Protein AF-A0A4Y3WQX5-F1 (afdb_monomer)

Sequence (170 aa):
MSALAAYLREFDACAHQLSQVARLEVGSRIWTHCAERAGPGASEERIRAALAELGEPADLVRAELERTGERPDPFRPRDLVPVHLFAASLLTLGIGTAVGLVLLWRSPVWPRRHRAVATALVVAGAVAVPLLVPALAGTSGLLVGAVVAGPAAAAAYLALARRWVRAAAS

Radius of gyration: 28.8 Å; Cα contacts (8 Å, |Δi|>4): 90; chains: 1; bounding box: 45×48×78 Å

Mean predicted aligned error: 17.02 Å

Secondary structure (DSSP, 8-state):
--HHHHHHHHHHHHGGGS-HHHHHHHHHHHHHHHHHHH-TT--HHHHHHHHHHH--HHHHHHHHHHHHT----TT-HHHHHHHHHHHHHHHHHHHHHHHHHHHHHH-TTS-HHHHHHHHHHHHHHHHHHHHHHHHHH-TTTHHHHHHHHHHHHHHHHHHHHHHHHHHT--

Organism: NCBI:txid76726

Foldseek 3Di:
DAPLVVQLVQLVVLLLQPDPVLNVVLNVVLVVQLCVQQDPPRDSVSSVVSVVVVPHSNVSSVVSCVVVVRGRDPDDVVVCVVVVVLVVLVVCCVVVVVVVLVVLVVDPPDDPVVSVVLVVVLVCQQPVQLVCQCVPPNPVRNRPSSRPVNVVVVVVVVVVVVVVVVVVVD

pLDDT: mean 73.19, std 15.98, range [42.62, 95.06]

Nearest PDB structures (foldseek):
  7wag-assembly1_A  TM=2.423E-01  e=5.567E+00  Escherichia coli K-12

Solvent-accessible surface area (backbone atoms only — not comparable to full-atom values): 9609 Å² total; per-residue (Å²): 132,58,60,66,62,52,50,51,52,52,28,58,67,56,39,74,59,52,54,75,66,56,46,52,52,52,52,49,49,54,50,50,50,32,50,68,66,29,39,90,87,49,50,68,67,40,42,45,52,39,47,59,75,69,52,56,50,60,56,52,44,50,54,49,35,65,72,69,66,62,65,74,66,92,79,47,72,78,68,45,51,62,53,51,53,50,52,52,50,51,50,52,52,52,52,52,49,52,52,50,50,53,52,55,72,65,42,85,88,58,58,69,70,57,52,50,50,53,49,50,50,52,51,46,47,67,52,51,26,55,64,52,21,36,77,76,53,42,86,77,19,33,68,54,44,59,71,52,50,60,64,52,52,52,51,53,48,53,55,51,53,57,49,52,57,55,66,74,75,110

Structure (mmCIF, N/CA/C/O backbone):
data_AF-A0A4Y3WQX5-F1
#
_entry.id   AF-A0A4Y3WQX5-F1
#
loop_
_atom_site.group_PDB
_atom_site.id
_atom_site.type_symbol
_atom_site.label_atom_id
_atom_site.label_alt_id
_ato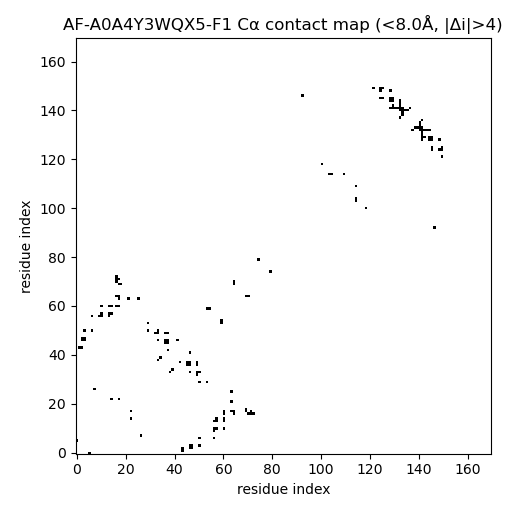m_site.label_comp_id
_atom_site.label_asym_id
_atom_site.label_entity_id
_atom_site.label_seq_id
_atom_site.pdbx_PDB_ins_code
_atom_site.Cartn_x
_atom_site.Cartn_y
_atom_site.Cartn_z
_atom_site.occupancy
_atom_site.B_iso_or_equiv
_atom_site.auth_seq_id
_atom_site.auth_comp_id
_atom_site.auth_asym_id
_atom_site.auth_atom_id
_atom_site.pdbx_PDB_model_num
ATOM 1 N N . MET A 1 1 ? -19.696 -5.476 10.369 1.00 60.44 1 MET A N 1
ATOM 2 C CA . MET A 1 1 ? -18.324 -4.921 10.414 1.00 60.44 1 MET A CA 1
ATOM 3 C C . MET A 1 1 ? -18.191 -4.224 11.753 1.00 60.44 1 MET A C 1
ATOM 5 O O . MET A 1 1 ? -19.045 -3.391 12.008 1.00 60.44 1 MET A O 1
ATOM 9 N N . SER A 1 2 ? -17.228 -4.596 12.601 1.00 86.56 2 SER A N 1
ATOM 10 C CA . SER A 1 2 ? -17.083 -3.988 13.933 1.00 86.56 2 SER A CA 1
ATOM 11 C C . SER A 1 2 ? -16.612 -2.532 13.842 1.00 86.56 2 SER A C 1
ATOM 13 O O . SER A 1 2 ? -15.851 -2.175 12.937 1.00 86.56 2 SER A O 1
ATOM 15 N N . ALA A 1 3 ? -17.045 -1.700 14.785 1.00 90.75 3 ALA A N 1
ATOM 16 C CA . ALA A 1 3 ? -16.773 -0.269 14.864 1.00 90.75 3 ALA A CA 1
ATOM 17 C C . ALA A 1 3 ? -15.269 -0.008 14.945 1.00 90.75 3 ALA A C 1
ATOM 19 O O . ALA A 1 3 ? -14.751 0.856 14.244 1.00 90.75 3 ALA A O 1
ATOM 20 N N . LEU A 1 4 ? -14.554 -0.847 15.698 1.00 92.38 4 LEU A N 1
ATOM 21 C CA . LEU A 1 4 ? -13.097 -0.819 15.775 1.00 92.38 4 LEU A CA 1
ATOM 22 C C . LEU A 1 4 ? -12.437 -1.067 14.414 1.00 92.38 4 LEU A C 1
ATOM 24 O O . LEU A 1 4 ? -11.528 -0.341 14.034 1.00 92.38 4 LEU A O 1
ATOM 28 N N . ALA A 1 5 ? -12.901 -2.058 13.649 1.00 92.38 5 ALA A N 1
ATOM 29 C CA . ALA A 1 5 ? -12.327 -2.342 12.335 1.00 92.38 5 ALA A CA 1
ATOM 30 C C . ALA A 1 5 ? -12.631 -1.230 11.317 1.00 92.38 5 ALA A C 1
ATOM 32 O O . ALA A 1 5 ? -11.848 -0.994 10.399 1.00 92.38 5 ALA A O 1
ATOM 33 N N . ALA A 1 6 ? -13.776 -0.552 11.437 1.00 93.69 6 ALA A N 1
ATOM 34 C CA . ALA A 1 6 ? -14.060 0.646 10.651 1.00 93.69 6 ALA A CA 1
ATOM 35 C C . ALA A 1 6 ? -13.096 1.784 11.014 1.00 93.69 6 ALA A C 1
ATOM 37 O O . ALA A 1 6 ? -12.417 2.288 10.124 1.00 93.69 6 ALA A O 1
ATOM 38 N N . TYR A 1 7 ? -12.954 2.080 12.304 1.00 93.69 7 TYR A N 1
ATOM 39 C CA . TYR A 1 7 ? -12.078 3.137 12.800 1.00 93.69 7 TYR A CA 1
ATOM 40 C C . TYR A 1 7 ? -10.605 2.906 12.446 1.00 93.69 7 TYR A C 1
ATOM 42 O O . TYR A 1 7 ? -9.940 3.808 11.952 1.00 93.69 7 TYR A O 1
ATOM 50 N N . LEU A 1 8 ? -10.090 1.682 12.615 1.00 93.56 8 LEU A N 1
ATOM 51 C CA . LEU A 1 8 ? -8.700 1.356 12.279 1.00 93.56 8 LEU A CA 1
ATOM 52 C C . LEU A 1 8 ? -8.406 1.482 10.780 1.00 93.56 8 LEU A C 1
ATOM 54 O O . LEU A 1 8 ? -7.311 1.890 10.413 1.00 93.56 8 LEU A O 1
ATOM 58 N N . ARG A 1 9 ? -9.375 1.185 9.904 1.00 93.25 9 ARG A N 1
ATOM 59 C CA . ARG A 1 9 ? -9.197 1.409 8.458 1.00 93.25 9 ARG A CA 1
ATOM 60 C C . ARG A 1 9 ? -9.125 2.889 8.108 1.00 93.25 9 ARG A C 1
ATOM 62 O O . ARG A 1 9 ? -8.356 3.263 7.229 1.00 93.25 9 ARG A O 1
ATOM 69 N N . GLU A 1 10 ? -9.926 3.712 8.772 1.00 92.88 10 GLU A N 1
ATOM 70 C CA . GLU A 1 10 ? -9.897 5.161 8.584 1.00 92.88 10 GLU A CA 1
ATOM 71 C C . GLU A 1 10 ? -8.607 5.768 9.152 1.00 92.88 10 GLU A C 1
ATOM 73 O O . GLU A 1 10 ? -7.954 6.574 8.491 1.00 92.88 10 GLU A O 1
ATOM 78 N N . PHE A 1 11 ? -8.161 5.281 10.313 1.00 94.31 11 PHE A N 1
ATOM 79 C CA . PHE A 1 11 ? -6.839 5.578 10.854 1.00 94.31 11 PHE A CA 1
ATOM 80 C C . PHE A 1 11 ? -5.730 5.208 9.865 1.00 94.31 11 PHE A C 1
ATOM 82 O O . PHE A 1 11 ? -4.909 6.062 9.551 1.00 94.31 11 PHE A O 1
ATOM 89 N N . ASP A 1 12 ? -5.719 3.991 9.314 1.00 92.00 12 ASP A N 1
ATOM 90 C CA . ASP A 1 12 ? -4.698 3.552 8.354 1.00 92.00 12 ASP A CA 1
ATOM 91 C C . ASP A 1 12 ? -4.655 4.427 7.090 1.00 92.00 12 ASP A C 1
ATOM 93 O O . ASP A 1 12 ? -3.574 4.679 6.546 1.00 92.00 12 ASP A O 1
ATOM 97 N N . ALA A 1 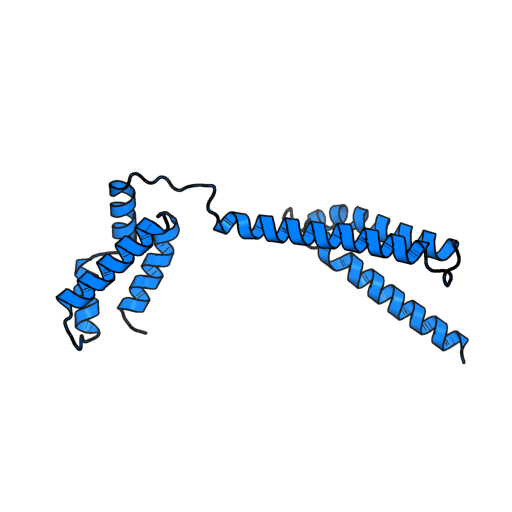13 ? -5.810 4.926 6.636 1.00 90.06 13 ALA A N 1
ATOM 98 C CA . ALA A 1 13 ? -5.891 5.846 5.504 1.00 90.06 13 ALA A CA 1
ATOM 99 C C . ALA A 1 13 ? -5.214 7.197 5.812 1.00 90.06 13 ALA A C 1
ATOM 101 O O . ALA A 1 13 ? -4.460 7.723 4.988 1.00 90.06 13 ALA A O 1
ATOM 102 N N . CYS A 1 14 ? -5.413 7.736 7.016 1.00 90.88 14 CYS A N 1
ATOM 103 C CA . CYS A 1 14 ? -4.816 9.001 7.458 1.00 90.88 14 CYS A CA 1
ATOM 104 C C . CYS A 1 14 ? -3.347 8.850 7.891 1.00 90.88 14 CYS A C 1
ATOM 106 O O . CYS A 1 14 ? -2.522 9.728 7.649 1.00 90.88 14 CYS A O 1
ATOM 108 N N . ALA A 1 15 ? -2.981 7.704 8.462 1.00 89.12 15 ALA A N 1
ATOM 109 C CA . ALA A 1 15 ? -1.675 7.425 9.051 1.00 89.12 15 ALA A CA 1
ATOM 110 C C . ALA A 1 15 ? -0.559 7.221 8.011 1.00 89.12 15 ALA A C 1
ATOM 112 O O . ALA A 1 15 ? 0.585 6.898 8.344 1.00 89.12 15 ALA A O 1
ATOM 113 N N . HIS A 1 16 ? -0.838 7.442 6.725 1.00 84.12 16 HIS A N 1
ATOM 114 C CA . HIS A 1 16 ? 0.172 7.420 5.677 1.00 84.12 16 HIS A CA 1
ATOM 115 C C . HIS A 1 16 ? 1.240 8.522 5.838 1.00 84.12 16 HIS A C 1
ATOM 117 O O . HIS A 1 16 ? 2.200 8.510 5.083 1.00 84.12 16 HIS A O 1
ATOM 123 N N . GLN A 1 17 ? 1.140 9.440 6.788 1.00 82.94 17 GLN A N 1
ATOM 124 C CA . GLN A 1 17 ? 2.201 10.425 7.037 1.00 82.94 17 GLN A CA 1
ATOM 125 C C . GLN A 1 17 ? 3.142 10.011 8.174 1.00 82.94 17 GLN A C 1
ATOM 127 O O . GLN A 1 17 ? 4.271 10.479 8.222 1.00 82.94 17 GLN A O 1
ATOM 132 N N . LEU A 1 18 ? 2.712 9.076 9.026 1.00 85.00 18 LEU A N 1
ATOM 133 C CA . LEU A 1 18 ? 3.482 8.583 10.167 1.00 85.00 18 LEU A CA 1
ATOM 134 C C . LEU A 1 18 ? 4.528 7.541 9.752 1.00 85.00 18 LEU A C 1
ATOM 136 O O . LEU A 1 18 ? 4.311 6.741 8.828 1.00 85.00 18 LEU A O 1
ATOM 140 N N . SER A 1 19 ? 5.641 7.473 10.476 1.00 84.44 19 SER A N 1
ATOM 141 C CA . SER A 1 19 ? 6.575 6.351 10.393 1.00 84.44 19 SER A CA 1
ATOM 142 C C . SER A 1 19 ? 5.901 5.031 10.780 1.00 84.44 19 SER A C 1
ATOM 144 O O . SER A 1 19 ? 4.877 4.983 11.463 1.00 84.44 19 SER A O 1
ATOM 146 N N . GLN A 1 20 ? 6.465 3.902 10.337 1.00 83.69 20 GLN A N 1
ATOM 147 C CA . GLN A 1 20 ? 5.896 2.590 10.660 1.00 83.69 20 GLN A CA 1
ATOM 148 C C . GLN A 1 20 ? 5.826 2.343 12.173 1.00 83.69 20 GLN A C 1
ATOM 150 O O . GLN A 1 20 ? 4.859 1.739 12.630 1.00 83.69 20 GLN A O 1
ATOM 155 N N . VAL A 1 21 ? 6.818 2.825 12.925 1.00 86.88 21 VAL A N 1
ATOM 156 C CA . VAL A 1 21 ? 6.865 2.701 14.385 1.00 86.88 21 VAL A CA 1
ATOM 157 C C . VAL A 1 21 ? 5.740 3.515 15.022 1.00 86.88 21 VAL A C 1
ATOM 159 O O . VAL A 1 21 ? 4.952 2.944 15.772 1.00 86.88 21 VAL A O 1
ATOM 162 N N . ALA A 1 22 ? 5.581 4.787 14.640 1.00 89.38 22 ALA A N 1
ATOM 163 C CA . ALA A 1 22 ? 4.515 5.642 15.161 1.00 89.38 22 ALA A CA 1
ATOM 164 C C . ALA A 1 22 ? 3.113 5.085 14.853 1.00 89.38 22 ALA A C 1
ATOM 166 O O . ALA A 1 22 ? 2.236 5.091 15.714 1.00 89.38 22 ALA A O 1
ATOM 167 N N . ARG A 1 23 ? 2.897 4.505 13.662 1.00 90.62 23 ARG A N 1
ATOM 168 C CA . ARG A 1 23 ? 1.619 3.841 13.333 1.00 90.62 23 ARG A CA 1
ATOM 169 C C . ARG A 1 23 ? 1.301 2.669 14.254 1.00 90.62 23 ARG A C 1
ATOM 171 O O . ARG A 1 23 ? 0.161 2.532 14.686 1.00 90.62 23 ARG A O 1
ATOM 178 N N . LEU A 1 24 ? 2.289 1.816 14.523 1.00 91.31 24 LEU A N 1
ATOM 179 C CA . LEU A 1 24 ? 2.112 0.662 15.405 1.00 91.31 24 LEU A CA 1
ATOM 180 C C . LEU A 1 24 ? 1.871 1.108 16.848 1.00 91.31 24 LEU A C 1
ATOM 182 O O . LEU A 1 24 ? 1.017 0.541 17.525 1.00 91.31 24 LEU A O 1
ATOM 186 N N . GLU A 1 25 ? 2.576 2.144 17.296 1.00 92.75 25 GLU A N 1
ATOM 187 C CA . GLU A 1 25 ? 2.416 2.711 18.631 1.00 92.75 25 GLU A CA 1
ATOM 188 C C . GLU A 1 25 ? 1.018 3.314 18.829 1.00 92.75 25 GLU A C 1
ATOM 190 O O . GLU A 1 25 ? 0.334 2.979 19.797 1.00 92.75 25 GLU A O 1
ATOM 195 N N . VAL A 1 26 ? 0.551 4.147 17.894 1.00 93.69 26 VAL A N 1
ATOM 196 C CA . VAL A 1 26 ? -0.797 4.736 17.954 1.00 93.69 26 VAL A CA 1
ATOM 197 C C . VAL A 1 26 ? -1.872 3.660 17.812 1.00 93.69 26 VAL A C 1
ATOM 199 O O . VAL A 1 26 ? -2.826 3.652 18.588 1.00 93.69 26 VAL A O 1
ATOM 202 N N . GLY A 1 27 ? -1.701 2.699 16.900 1.00 94.19 27 GLY A N 1
ATOM 203 C CA . GLY A 1 27 ? -2.619 1.567 16.757 1.00 94.19 27 GLY A CA 1
ATOM 204 C C . GLY A 1 27 ? -2.725 0.734 18.038 1.00 94.19 27 GLY A C 1
ATOM 205 O O . GLY A 1 27 ? -3.829 0.409 18.478 1.00 94.19 27 GLY A O 1
ATOM 206 N N . SER A 1 28 ? -1.593 0.455 18.693 1.00 94.69 28 SER A N 1
ATOM 207 C CA . SER A 1 28 ? -1.572 -0.219 19.994 1.00 94.69 28 SER A CA 1
ATOM 208 C C . SER A 1 28 ? -2.276 0.608 21.067 1.00 94.69 28 SER A C 1
ATOM 210 O O . SER A 1 28 ? -3.020 0.048 21.863 1.00 94.69 28 SER A O 1
ATOM 212 N N . ARG A 1 29 ? -2.081 1.932 21.085 1.00 94.50 29 ARG A N 1
ATOM 213 C CA . ARG A 1 29 ? -2.709 2.853 22.045 1.00 94.50 29 ARG A CA 1
ATOM 214 C C . ARG A 1 29 ? -4.229 2.887 21.895 1.00 94.50 29 ARG A C 1
ATOM 216 O O . ARG A 1 29 ? -4.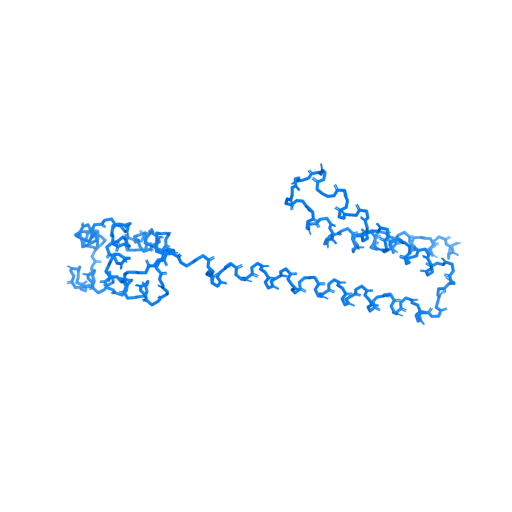933 2.782 22.895 1.00 94.50 29 ARG A O 1
ATOM 223 N N . ILE A 1 30 ? -4.728 2.965 20.658 1.00 95.06 30 ILE A N 1
ATOM 224 C CA . ILE A 1 30 ? -6.164 2.878 20.341 1.00 95.06 30 ILE A CA 1
ATOM 225 C C . ILE A 1 30 ? -6.719 1.547 20.846 1.00 95.06 30 ILE A C 1
ATOM 227 O O . ILE A 1 30 ? -7.786 1.512 21.465 1.00 95.06 30 ILE A O 1
ATOM 231 N N . TRP A 1 31 ? -5.990 0.452 20.605 1.00 93.25 31 TRP A N 1
ATOM 232 C CA . TRP A 1 31 ? -6.473 -0.863 20.992 1.00 93.25 31 TRP A CA 1
ATOM 233 C C . TRP A 1 31 ? -6.531 -1.036 22.512 1.00 93.25 31 TRP A C 1
ATOM 235 O O . TRP A 1 31 ? -7.569 -1.429 23.044 1.00 93.25 31 TRP A O 1
ATOM 245 N N . THR A 1 32 ? -5.464 -0.655 23.215 1.00 94.00 32 THR A N 1
ATOM 246 C CA . THR A 1 32 ? -5.413 -0.650 24.681 1.00 94.00 32 THR A CA 1
ATOM 247 C C . THR A 1 32 ? -6.524 0.214 25.272 1.00 94.00 32 THR A C 1
ATOM 249 O O . THR A 1 32 ? -7.252 -0.254 26.141 1.00 94.00 32 THR A O 1
ATOM 252 N N . HIS A 1 33 ? -6.739 1.425 24.746 1.00 93.19 33 HIS A N 1
ATOM 253 C CA . HIS A 1 33 ? -7.803 2.313 25.218 1.00 93.19 33 HIS A CA 1
ATOM 254 C C . HIS A 1 33 ? -9.196 1.680 25.074 1.00 93.19 33 HIS A C 1
ATOM 256 O O . HIS A 1 33 ? -10.003 1.708 26.005 1.00 93.19 33 HIS A O 1
ATOM 262 N N . CYS A 1 34 ? -9.477 1.052 23.929 1.00 92.88 34 CYS A N 1
ATOM 263 C CA . CYS A 1 34 ? -10.746 0.357 23.718 1.00 92.88 34 CYS A CA 1
ATOM 264 C C . CYS A 1 34 ? -10.904 -0.849 24.651 1.00 92.88 34 CYS A C 1
ATOM 266 O O . CYS A 1 34 ? -11.989 -1.060 25.188 1.00 92.88 34 CYS A O 1
ATOM 268 N N . ALA A 1 35 ? -9.843 -1.632 24.857 1.00 91.94 35 ALA A N 1
ATOM 269 C CA . ALA A 1 35 ? -9.871 -2.785 25.750 1.00 91.94 35 ALA A CA 1
ATOM 270 C C . ALA A 1 35 ? -10.134 -2.371 27.209 1.00 91.94 35 ALA A C 1
ATOM 272 O O . ALA A 1 35 ? -10.961 -2.987 27.882 1.00 91.94 35 ALA A O 1
ATOM 273 N N . GLU A 1 36 ? -9.488 -1.298 27.671 1.00 92.50 36 GLU A N 1
ATOM 274 C CA . GLU A 1 36 ? -9.655 -0.752 29.021 1.00 92.50 36 GLU A CA 1
ATOM 275 C C . GLU A 1 36 ? -11.059 -0.187 29.254 1.00 92.50 36 GLU A C 1
ATOM 277 O O . GLU A 1 36 ? -11.671 -0.459 30.286 1.00 92.50 36 GLU A O 1
ATOM 282 N N . ARG A 1 37 ? -11.596 0.585 28.301 1.00 93.06 37 ARG A N 1
ATOM 283 C CA . ARG A 1 37 ? -12.893 1.258 28.472 1.00 93.06 37 ARG A CA 1
ATOM 284 C C . ARG A 1 37 ? -14.092 0.366 28.191 1.00 93.06 37 ARG A C 1
ATOM 286 O O . ARG A 1 37 ? -15.111 0.486 28.868 1.00 93.06 37 ARG A O 1
ATOM 293 N N . ALA A 1 38 ? -14.002 -0.520 27.203 1.00 90.50 38 ALA A N 1
ATOM 294 C CA . ALA A 1 38 ? -15.130 -1.365 26.827 1.00 90.50 38 ALA A CA 1
ATOM 295 C C . ALA A 1 38 ? -15.225 -2.646 27.681 1.00 90.50 38 ALA A C 1
ATOM 297 O O . ALA A 1 38 ? -16.328 -3.177 27.869 1.00 90.50 38 ALA A O 1
ATOM 298 N N . GLY A 1 39 ? -14.091 -3.095 28.236 1.00 86.56 39 GLY A N 1
ATOM 299 C CA . GLY A 1 39 ? -13.981 -4.256 29.115 1.00 86.56 39 GLY A CA 1
ATOM 300 C C . GLY A 1 39 ? -14.114 -5.611 28.397 1.00 86.56 39 GLY A C 1
ATOM 301 O O . GLY A 1 39 ? -14.353 -5.678 27.188 1.00 86.56 39 GLY A O 1
ATOM 302 N N . PRO A 1 40 ? -13.962 -6.731 29.125 1.00 82.12 40 PRO A N 1
ATOM 303 C CA . PRO A 1 40 ? -14.131 -8.068 28.560 1.00 82.12 40 PRO A CA 1
ATOM 304 C C . PRO A 1 40 ? -15.585 -8.301 28.122 1.00 82.12 40 PRO A C 1
ATOM 306 O O . PRO A 1 40 ? -16.526 -7.979 28.846 1.00 82.12 40 PRO A O 1
ATOM 309 N N . GLY A 1 41 ? -15.779 -8.866 26.924 1.00 79.94 41 GLY A N 1
ATOM 310 C CA . GLY A 1 41 ? -17.116 -9.058 26.343 1.00 79.94 41 GLY A CA 1
ATOM 311 C C . GLY A 1 41 ? -17.786 -7.756 25.885 1.00 79.94 41 GLY A C 1
ATOM 312 O O . GLY A 1 41 ? -19.012 -7.664 25.887 1.00 79.94 41 GLY A O 1
ATOM 313 N N . ALA A 1 42 ? -16.987 -6.743 25.540 1.00 82.62 42 ALA A N 1
ATOM 314 C CA . ALA A 1 42 ? -17.444 -5.448 25.059 1.00 82.62 42 ALA A CA 1
ATOM 315 C C . ALA A 1 42 ? -18.523 -5.553 23.970 1.00 82.62 42 ALA A C 1
ATOM 317 O O . ALA A 1 42 ? -18.325 -6.192 22.935 1.00 82.62 42 ALA A O 1
ATOM 318 N N . SER A 1 43 ? -19.648 -4.868 24.189 1.00 89.62 43 SER A N 1
ATOM 319 C CA . SER A 1 43 ? -20.629 -4.636 23.133 1.00 89.62 43 SER A CA 1
ATOM 320 C C . SER A 1 43 ? -20.119 -3.586 22.149 1.00 89.62 43 SER A C 1
ATOM 322 O O . SER A 1 43 ? -19.318 -2.711 22.490 1.00 89.62 43 SER A O 1
ATOM 324 N N . GLU A 1 44 ? -20.633 -3.648 20.927 1.00 92.31 44 GLU A N 1
ATOM 325 C CA . GLU A 1 44 ? -20.319 -2.704 19.857 1.00 92.31 44 GLU A CA 1
ATOM 326 C C . GLU A 1 44 ? -20.558 -1.239 20.281 1.00 92.31 44 GLU A C 1
ATOM 328 O O . GLU A 1 44 ? -19.735 -0.368 20.001 1.00 92.31 44 GLU A O 1
ATOM 333 N N . GLU A 1 45 ? -21.635 -0.95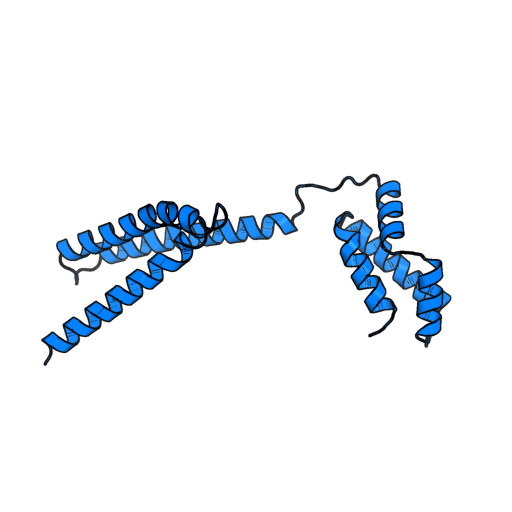9 21.022 1.00 92.38 45 GLU A N 1
ATOM 334 C CA . GLU A 1 45 ? -21.933 0.372 21.569 1.00 92.38 45 GLU A CA 1
ATOM 335 C C . GLU A 1 45 ? -20.853 0.880 22.527 1.00 92.38 45 GLU A C 1
ATOM 337 O O . GLU A 1 45 ? -20.504 2.057 22.472 1.00 92.38 45 GLU A O 1
ATOM 342 N N . ARG A 1 46 ? -20.293 0.013 23.382 1.00 91.81 46 ARG A N 1
ATOM 343 C CA . ARG A 1 46 ? -19.217 0.413 24.304 1.00 91.81 46 ARG A CA 1
ATOM 344 C C . ARG A 1 46 ? -17.922 0.698 23.562 1.00 91.81 46 ARG A C 1
ATOM 346 O O . ARG A 1 46 ? -17.236 1.653 23.900 1.00 91.81 46 ARG A O 1
ATOM 353 N N . ILE A 1 47 ? -17.614 -0.094 22.534 1.00 93.44 47 ILE A N 1
ATOM 354 C CA . ILE A 1 47 ? -16.467 0.165 21.656 1.00 93.44 47 ILE A CA 1
ATOM 355 C C . ILE A 1 47 ? -16.653 1.512 20.954 1.00 93.44 47 ILE A C 1
ATOM 357 O O . ILE A 1 47 ? -15.731 2.318 20.925 1.00 93.44 47 ILE A O 1
ATOM 361 N N . ARG A 1 48 ? -17.853 1.797 20.437 1.00 93.88 48 ARG A N 1
ATOM 362 C CA . ARG A 1 48 ? -18.155 3.078 19.789 1.00 93.88 48 ARG A CA 1
ATOM 363 C C . ARG A 1 48 ? -18.045 4.257 20.757 1.00 93.88 48 ARG A C 1
ATOM 365 O O . ARG A 1 48 ? -17.503 5.284 20.370 1.00 93.88 48 ARG A O 1
ATOM 372 N N . ALA A 1 49 ? -18.511 4.103 21.996 1.00 93.62 49 ALA A N 1
ATOM 373 C CA . ALA A 1 49 ? -18.358 5.119 23.035 1.00 93.62 49 ALA A CA 1
ATOM 374 C C . ALA A 1 49 ? -16.877 5.370 23.372 1.00 93.62 49 ALA A C 1
ATOM 376 O O . ALA A 1 49 ? -16.451 6.518 23.384 1.00 93.62 49 ALA A O 1
ATOM 377 N N . ALA A 1 50 ? -16.079 4.310 23.546 1.00 94.00 50 ALA A N 1
ATOM 378 C CA . ALA A 1 50 ? -14.641 4.427 23.791 1.00 94.00 50 ALA A CA 1
ATOM 379 C C . ALA A 1 50 ? -13.897 5.098 22.620 1.00 94.00 50 ALA A C 1
ATOM 381 O O . ALA A 1 50 ? -13.030 5.939 22.829 1.00 94.00 50 ALA A O 1
ATOM 382 N N . LEU A 1 51 ? -14.257 4.770 21.376 1.00 94.25 51 LEU A N 1
ATOM 383 C CA . LEU A 1 51 ? -13.690 5.418 20.189 1.00 94.25 51 LEU A CA 1
ATOM 384 C C . LEU A 1 51 ? -14.117 6.887 20.064 1.00 94.25 51 LEU A C 1
ATOM 386 O O . LEU A 1 51 ? -13.321 7.710 19.627 1.00 94.25 51 LEU A O 1
ATOM 390 N N . ALA A 1 52 ? -15.343 7.234 20.466 1.00 94.06 52 ALA A N 1
ATOM 391 C CA . ALA A 1 52 ? -15.815 8.617 20.444 1.00 94.06 52 ALA A CA 1
ATOM 392 C C . ALA A 1 52 ? -15.026 9.520 21.409 1.00 94.06 52 ALA A C 1
ATOM 394 O O . ALA A 1 52 ? -14.840 10.698 21.117 1.00 94.06 52 ALA A O 1
ATOM 395 N N . GLU A 1 53 ? -14.518 8.975 22.518 1.00 94.12 53 GLU A N 1
ATOM 396 C CA . GLU A 1 53 ? -13.633 9.706 23.435 1.00 94.12 53 GLU A CA 1
ATOM 397 C C . GLU A 1 53 ? -12.247 9.990 22.840 1.00 94.12 53 GLU A C 1
ATOM 399 O O . GLU A 1 53 ? -11.642 11.010 23.164 1.00 94.12 53 GLU A O 1
ATOM 404 N N . LEU A 1 54 ? -11.745 9.112 21.962 1.00 93.00 54 LEU A N 1
ATOM 405 C CA . LEU A 1 54 ? -10.473 9.314 21.258 1.00 93.00 54 LEU A CA 1
ATOM 406 C C . LEU A 1 54 ? -10.558 10.401 20.175 1.00 93.00 54 LEU A C 1
ATOM 408 O O . LEU A 1 54 ? -9.528 10.958 19.797 1.00 93.00 54 LEU A O 1
ATOM 412 N N . GLY A 1 55 ? -11.762 10.711 19.689 1.00 93.50 55 GLY A N 1
ATOM 413 C CA . GLY A 1 55 ? -11.990 11.696 18.634 1.00 93.50 55 GLY A CA 1
ATOM 414 C C . GLY A 1 55 ? -11.729 11.156 17.226 1.00 93.50 55 GLY A C 1
ATOM 415 O O . GLY A 1 55 ? -11.729 9.944 16.982 1.00 93.50 55 GLY A O 1
ATOM 416 N N . GLU A 1 56 ? -11.547 12.064 16.266 1.00 94.25 56 GLU A N 1
ATOM 417 C CA . GLU A 1 56 ? -11.366 11.687 14.864 1.00 94.25 56 GLU A CA 1
ATOM 418 C C . GLU A 1 56 ? -9.971 11.086 14.597 1.00 94.25 56 GLU A C 1
ATOM 420 O O . GLU A 1 56 ? -8.960 11.602 15.086 1.00 94.25 56 GLU A O 1
ATOM 425 N N . PRO A 1 57 ? -9.869 10.037 13.754 1.00 91.94 57 PRO A N 1
ATOM 426 C CA . PRO A 1 57 ? -8.586 9.416 13.421 1.00 91.94 57 PRO A CA 1
ATOM 427 C C . PRO A 1 57 ? -7.572 10.398 12.818 1.00 91.94 57 PRO A C 1
ATOM 429 O O . PRO A 1 57 ? -6.366 10.258 13.028 1.00 91.94 57 PRO A O 1
ATOM 432 N N . ALA A 1 58 ? -8.049 11.393 12.063 1.00 90.75 58 ALA A N 1
ATOM 433 C CA . ALA A 1 58 ? -7.206 12.409 11.443 1.00 90.75 58 ALA A CA 1
ATOM 434 C C . ALA A 1 58 ? -6.545 13.332 12.479 1.00 90.75 58 ALA A C 1
ATOM 436 O O . ALA A 1 58 ? -5.373 13.686 12.325 1.00 90.75 58 ALA A O 1
ATOM 437 N N . ASP A 1 59 ? -7.260 13.679 13.550 1.00 93.12 59 ASP A N 1
ATOM 438 C CA . ASP A 1 59 ? -6.735 14.527 14.618 1.00 93.12 59 ASP A CA 1
ATOM 439 C 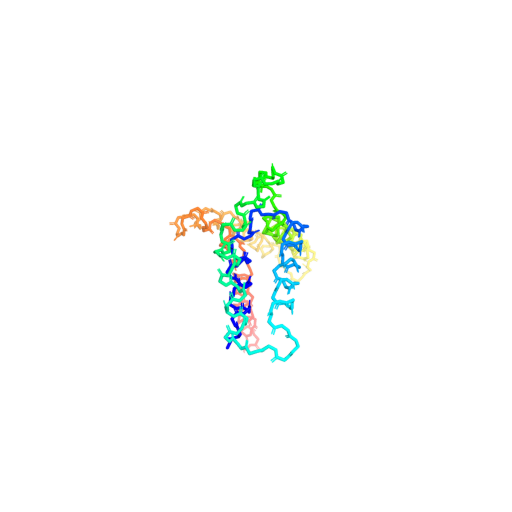C . ASP A 1 59 ? -5.710 13.778 15.473 1.00 93.12 59 ASP A C 1
ATOM 441 O O . ASP A 1 59 ? -4.681 14.353 15.826 1.00 93.12 59 ASP A O 1
ATOM 445 N N . LEU A 1 60 ? -5.910 12.475 15.713 1.00 91.56 60 LEU A N 1
ATOM 446 C CA . LEU A 1 60 ? -4.904 11.625 16.363 1.00 91.56 60 LEU A CA 1
ATOM 447 C C . LEU A 1 60 ? -3.596 11.573 15.568 1.00 91.56 60 LEU A C 1
ATOM 449 O O . LEU A 1 60 ? -2.513 11.692 16.141 1.00 91.56 60 LEU A O 1
ATOM 453 N N . VAL A 1 61 ? -3.685 11.407 14.246 1.00 92.31 61 VAL A N 1
ATOM 454 C CA . VAL A 1 61 ? -2.506 11.402 13.369 1.00 92.31 61 VAL A CA 1
ATOM 455 C C . VAL A 1 61 ? -1.811 12.762 13.391 1.00 92.31 61 VAL A C 1
ATOM 457 O O . VAL A 1 61 ? -0.586 12.808 13.486 1.00 92.31 61 VAL A O 1
ATOM 460 N N . ARG A 1 62 ? -2.572 13.863 13.344 1.00 90.50 62 ARG A N 1
ATOM 461 C CA . ARG A 1 62 ? -2.019 15.222 13.416 1.00 90.50 62 ARG A CA 1
ATOM 462 C C . ARG A 1 62 ? -1.293 15.463 14.738 1.00 90.50 62 ARG A C 1
ATOM 464 O O . ARG A 1 62 ? -0.142 15.885 14.717 1.00 90.50 62 ARG A O 1
ATOM 471 N N . ALA A 1 63 ? -1.926 15.124 15.859 1.00 90.38 63 ALA A N 1
ATOM 472 C CA . ALA A 1 63 ? -1.329 15.254 17.183 1.00 90.38 63 ALA A CA 1
ATOM 473 C C . ALA A 1 63 ? -0.040 14.426 17.308 1.00 90.38 63 ALA A C 1
ATOM 475 O O . ALA A 1 63 ? 0.940 14.880 17.897 1.00 90.38 63 ALA A O 1
ATOM 476 N N . GLU A 1 64 ? -0.005 13.226 16.723 1.00 91.88 64 GLU A N 1
ATOM 477 C CA . GLU A 1 64 ? 1.186 12.381 16.768 1.00 91.88 64 GLU A CA 1
ATOM 478 C C . GLU A 1 64 ? 2.323 12.915 15.883 1.00 91.88 64 GLU A C 1
ATOM 480 O O . GLU A 1 64 ? 3.482 12.884 16.306 1.00 91.88 64 GLU A O 1
ATOM 485 N N . LEU A 1 65 ? 2.013 13.449 14.696 1.00 89.50 65 LEU A N 1
ATOM 486 C CA . LEU A 1 65 ? 2.986 14.133 13.833 1.00 89.50 65 LEU A CA 1
ATOM 487 C C . LEU A 1 65 ? 3.591 15.352 14.539 1.00 89.50 65 LEU A C 1
ATOM 489 O O . LEU A 1 65 ? 4.808 15.532 14.528 1.00 89.50 65 LEU A O 1
ATOM 493 N N . GLU A 1 66 ? 2.757 16.157 15.201 1.00 89.75 66 GLU A N 1
ATOM 494 C CA . GLU A 1 66 ? 3.201 17.303 16.001 1.00 89.75 66 GLU A CA 1
ATOM 495 C C . GLU A 1 66 ? 4.086 16.863 17.176 1.00 89.75 66 GLU A C 1
ATOM 497 O O . GLU A 1 66 ? 5.125 17.473 17.431 1.00 89.75 66 GLU A O 1
ATOM 502 N N . ARG A 1 67 ? 3.724 15.765 17.854 1.00 89.00 67 ARG A N 1
ATOM 503 C CA . ARG A 1 67 ? 4.480 15.201 18.984 1.00 89.00 67 ARG A CA 1
ATOM 504 C C . ARG A 1 67 ? 5.854 14.672 18.577 1.00 89.00 67 ARG A C 1
ATOM 506 O O . ARG A 1 67 ? 6.820 14.845 19.316 1.00 89.00 67 ARG A O 1
ATOM 513 N N . THR A 1 68 ? 5.936 13.967 17.452 1.00 86.81 68 THR A N 1
ATOM 514 C CA . THR A 1 68 ? 7.187 13.346 16.982 1.00 86.81 68 THR A CA 1
ATOM 515 C C . THR A 1 68 ? 8.053 14.296 16.160 1.00 86.81 68 THR A C 1
ATOM 517 O O . THR A 1 68 ? 9.251 14.057 16.026 1.00 86.81 68 THR A O 1
ATOM 520 N N . GLY A 1 69 ? 7.480 15.377 15.622 1.00 82.12 69 GLY A N 1
ATOM 521 C CA . GLY A 1 69 ? 8.175 16.278 14.705 1.00 82.12 69 GLY A CA 1
ATOM 522 C C . GLY A 1 69 ? 8.508 15.625 13.359 1.00 82.12 69 GLY A C 1
ATOM 523 O O . GLY A 1 69 ? 9.340 16.147 12.612 1.00 82.12 69 GLY A O 1
ATOM 524 N N . GLU A 1 70 ? 7.888 14.482 13.049 1.00 77.44 70 GLU A N 1
ATOM 525 C CA . GLU A 1 70 ? 8.070 13.790 11.778 1.00 77.44 70 GLU A CA 1
ATOM 526 C C . GLU A 1 70 ? 7.541 14.666 10.638 1.00 77.44 70 GLU A C 1
ATOM 528 O O . GLU A 1 70 ? 6.388 15.101 10.624 1.00 77.44 70 GLU A O 1
ATOM 533 N N . ARG A 1 71 ? 8.402 14.931 9.653 1.00 65.88 71 ARG A N 1
ATOM 534 C CA . ARG A 1 71 ? 7.976 15.507 8.377 1.00 65.88 71 ARG A CA 1
ATOM 535 C C . ARG A 1 71 ? 7.606 14.368 7.429 1.00 65.88 71 ARG A C 1
ATOM 537 O O . ARG A 1 71 ? 8.298 13.350 7.448 1.00 65.88 71 ARG A O 1
ATOM 544 N N . PRO A 1 72 ? 6.582 14.536 6.573 1.00 59.47 72 PRO A N 1
ATOM 545 C CA . PRO A 1 72 ? 6.283 13.570 5.525 1.00 59.47 72 PRO A CA 1
ATOM 546 C C . PRO A 1 72 ? 7.546 13.306 4.699 1.00 59.47 72 PRO A C 1
ATOM 548 O O . PRO A 1 72 ? 8.068 14.222 4.064 1.00 59.47 72 PRO A O 1
ATOM 551 N N . ASP A 1 73 ? 8.065 12.079 4.754 1.00 56.69 73 ASP A N 1
ATOM 552 C CA . ASP A 1 73 ? 9.239 11.686 3.978 1.00 56.69 73 ASP A CA 1
ATOM 553 C C . ASP A 1 73 ? 8.815 11.467 2.515 1.00 56.69 73 ASP A C 1
ATOM 555 O O . ASP A 1 73 ? 8.009 10.565 2.248 1.00 56.69 73 ASP A O 1
ATOM 559 N N . PRO A 1 74 ? 9.318 12.268 1.556 1.00 53.91 74 PRO A N 1
ATOM 560 C CA . PRO A 1 74 ? 9.000 12.093 0.143 1.00 53.91 74 PRO A CA 1
ATOM 561 C C . PRO A 1 74 ? 9.572 10.795 -0.456 1.00 53.91 74 PRO A C 1
ATOM 563 O O . PRO A 1 74 ? 9.207 10.447 -1.574 1.00 53.91 74 PRO A O 1
ATOM 566 N N . PHE A 1 75 ? 10.447 10.068 0.252 1.00 48.16 75 PHE A N 1
ATOM 567 C CA . PHE A 1 75 ? 11.102 8.844 -0.227 1.00 48.16 75 PHE A CA 1
ATOM 568 C C . PHE A 1 75 ? 10.646 7.594 0.524 1.00 48.16 75 PHE A C 1
ATOM 570 O O . PHE A 1 75 ? 11.438 6.777 0.999 1.00 48.16 75 PHE A O 1
ATOM 577 N N . ARG A 1 76 ? 9.332 7.403 0.616 1.00 55.19 76 ARG A N 1
ATOM 578 C CA . ARG A 1 76 ? 8.776 6.255 1.327 1.00 55.19 76 ARG A CA 1
ATOM 579 C C . ARG A 1 76 ? 9.036 4.951 0.555 1.00 55.19 76 ARG A C 1
ATOM 581 O O . ARG A 1 76 ? 8.798 4.893 -0.647 1.00 55.19 76 ARG A O 1
ATOM 588 N N . PRO A 1 77 ? 9.410 3.835 1.210 1.00 48.84 77 PRO A N 1
ATOM 589 C CA . PRO A 1 77 ? 9.736 2.574 0.526 1.00 48.84 77 PRO A CA 1
ATOM 590 C C . PRO A 1 77 ? 8.597 1.974 -0.319 1.00 48.84 77 PRO A C 1
ATOM 592 O O . PRO A 1 77 ? 8.855 1.180 -1.222 1.00 48.84 77 PRO A O 1
ATOM 595 N N . ARG A 1 78 ? 7.336 2.372 -0.088 1.00 50.34 78 ARG A N 1
ATOM 596 C CA . ARG A 1 78 ? 6.204 1.987 -0.949 1.00 50.34 78 ARG A CA 1
ATOM 597 C C . ARG A 1 78 ? 6.308 2.595 -2.359 1.00 50.34 78 ARG A C 1
ATOM 599 O O . ARG A 1 78 ? 5.835 1.964 -3.299 1.00 50.34 78 ARG A O 1
ATOM 606 N N . ASP A 1 79 ? 7.006 3.720 -2.513 1.00 52.44 79 ASP A N 1
ATOM 607 C CA . ASP A 1 79 ? 7.297 4.361 -3.804 1.00 52.44 79 ASP A CA 1
ATOM 608 C C . ASP A 1 79 ? 8.496 3.729 -4.525 1.00 52.44 79 ASP A C 1
ATOM 610 O O . ASP A 1 79 ? 8.672 3.910 -5.729 1.00 52.44 79 ASP A O 1
ATOM 614 N N . LEU A 1 80 ? 9.286 2.901 -3.831 1.00 56.00 80 LEU A N 1
ATOM 615 C CA . LEU A 1 80 ? 10.378 2.141 -4.441 1.00 56.00 80 LEU A CA 1
ATOM 616 C C . LEU A 1 80 ? 9.896 0.843 -5.093 1.00 56.00 80 LEU A C 1
ATOM 618 O O . LEU A 1 80 ? 10.562 0.348 -6.001 1.00 56.00 80 LEU A O 1
ATOM 622 N N . VAL A 1 81 ? 8.752 0.288 -4.679 1.00 62.44 81 VAL A N 1
ATOM 623 C CA . VAL A 1 81 ? 8.202 -0.949 -5.265 1.00 62.44 81 VAL A CA 1
ATOM 624 C C . VAL A 1 81 ? 7.921 -0.791 -6.768 1.00 62.44 81 VAL A C 1
ATOM 626 O O . VAL A 1 81 ? 8.397 -1.632 -7.535 1.00 62.44 81 VAL A O 1
ATOM 629 N N . PRO A 1 82 ? 7.248 0.281 -7.238 1.00 59.47 82 PRO A N 1
ATOM 630 C CA . PRO A 1 82 ? 7.102 0.542 -8.669 1.00 59.47 82 PRO A CA 1
ATOM 631 C C . PRO A 1 82 ? 8.446 0.666 -9.393 1.00 59.47 82 PRO A C 1
ATOM 633 O O . PRO A 1 82 ? 8.596 0.127 -10.485 1.00 59.47 82 PRO A O 1
ATOM 636 N N . VAL A 1 83 ? 9.443 1.310 -8.776 1.00 64.00 83 VAL A N 1
ATOM 637 C CA . VAL A 1 83 ? 10.781 1.498 -9.364 1.00 64.00 83 VAL A CA 1
ATOM 638 C C . VAL A 1 83 ? 11.519 0.166 -9.511 1.00 64.00 83 VAL A C 1
ATOM 640 O O . VAL A 1 83 ? 12.109 -0.097 -10.556 1.00 64.00 83 VAL A O 1
ATOM 643 N N . HIS A 1 84 ? 11.449 -0.709 -8.507 1.00 63.94 84 HIS A N 1
ATOM 644 C CA . HIS A 1 84 ? 12.084 -2.029 -8.547 1.00 63.94 84 HIS A CA 1
ATOM 645 C C . HIS A 1 84 ? 11.391 -2.963 -9.537 1.00 63.94 84 HIS A C 1
ATOM 647 O O . HIS A 1 84 ? 12.067 -3.663 -10.287 1.00 63.94 84 HIS A O 1
ATOM 653 N N . LEU A 1 85 ? 10.055 -2.951 -9.590 1.00 68.50 85 LEU A N 1
ATOM 654 C CA . LEU A 1 85 ? 9.293 -3.707 -10.587 1.00 68.50 85 LEU A CA 1
ATOM 655 C C . LEU A 1 85 ? 9.588 -3.212 -12.004 1.00 68.50 85 LEU A C 1
ATOM 657 O O . LEU A 1 85 ? 9.750 -4.017 -12.920 1.00 68.50 85 LEU A O 1
ATOM 661 N N . PHE A 1 86 ? 9.716 -1.898 -12.181 1.00 64.56 86 PHE A N 1
ATOM 662 C CA . PHE A 1 86 ? 10.099 -1.302 -13.453 1.00 64.56 86 PHE A CA 1
ATOM 663 C C . PHE A 1 86 ? 11.523 -1.704 -13.860 1.00 64.56 86 PHE A C 1
ATOM 665 O O . PHE A 1 86 ? 11.734 -2.167 -14.980 1.00 64.56 86 PHE A O 1
ATOM 672 N N . ALA A 1 87 ? 12.487 -1.619 -12.941 1.00 63.16 87 ALA A N 1
ATOM 673 C CA . ALA A 1 87 ? 13.864 -2.044 -13.177 1.00 63.16 87 ALA A CA 1
ATOM 674 C C . ALA A 1 87 ? 13.962 -3.548 -13.489 1.00 63.16 87 ALA A C 1
ATOM 676 O O . ALA A 1 87 ? 14.652 -3.941 -14.430 1.00 63.16 87 ALA A O 1
ATOM 677 N N . ALA A 1 88 ? 13.228 -4.392 -12.759 1.00 67.50 88 ALA A N 1
ATOM 678 C CA . ALA A 1 88 ? 13.171 -5.833 -12.996 1.00 67.50 88 ALA A CA 1
ATOM 679 C C . ALA A 1 88 ? 12.535 -6.171 -14.356 1.00 67.50 88 ALA A C 1
ATOM 681 O O . ALA A 1 88 ? 13.024 -7.050 -15.071 1.00 67.50 88 ALA A O 1
ATOM 682 N N . SER A 1 89 ? 11.484 -5.445 -14.750 1.00 63.41 89 SER A N 1
ATOM 683 C CA . SER A 1 89 ? 10.850 -5.577 -16.066 1.00 63.41 89 SER A CA 1
ATOM 684 C C . SER A 1 89 ? 11.818 -5.201 -17.193 1.00 63.41 89 SER A C 1
ATOM 686 O O . SER A 1 89 ? 11.995 -5.966 -18.144 1.00 63.41 89 SER A O 1
ATOM 688 N N . LEU A 1 90 ? 12.531 -4.079 -17.049 1.00 64.69 90 LEU A N 1
ATOM 689 C CA . LEU A 1 90 ? 13.509 -3.617 -18.033 1.00 64.69 90 LEU A CA 1
ATOM 690 C C . LEU A 1 90 ? 14.686 -4.595 -18.177 1.00 64.69 90 LEU A C 1
ATOM 692 O O . LEU A 1 90 ? 15.106 -4.895 -19.295 1.00 64.69 90 LEU A O 1
ATOM 696 N N . LEU A 1 91 ? 15.173 -5.146 -17.061 1.00 63.47 91 LEU A N 1
ATOM 697 C CA . LEU A 1 91 ? 16.212 -6.179 -17.056 1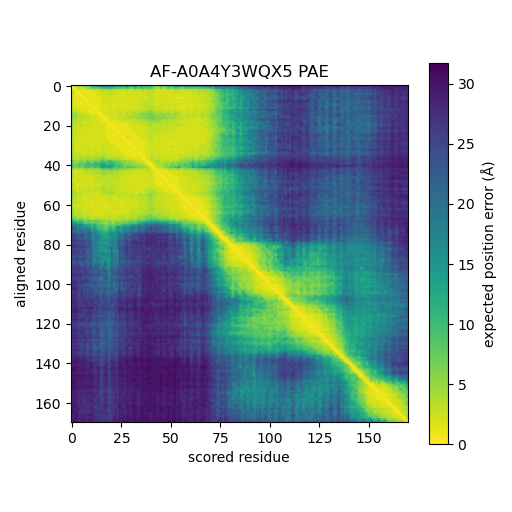.00 63.47 91 LEU A CA 1
ATOM 698 C C . LEU A 1 91 ? 15.749 -7.459 -17.759 1.00 63.47 91 LEU A C 1
ATOM 700 O O . LEU A 1 91 ? 16.478 -7.999 -18.592 1.00 63.47 91 LEU A O 1
ATOM 704 N N . THR A 1 92 ? 14.531 -7.923 -17.471 1.00 67.00 92 THR A N 1
ATOM 705 C CA . THR A 1 92 ? 13.966 -9.132 -18.091 1.00 67.00 92 THR A CA 1
ATOM 706 C C . THR A 1 92 ? 13.812 -8.955 -19.600 1.00 67.00 92 THR A C 1
ATOM 708 O O . THR A 1 92 ? 14.172 -9.846 -20.370 1.00 67.00 92 THR A O 1
ATOM 711 N N . LEU A 1 93 ? 13.339 -7.786 -20.039 1.00 66.88 93 LEU A N 1
ATOM 712 C CA . LEU A 1 93 ? 13.164 -7.483 -21.455 1.00 66.88 93 LEU A CA 1
ATOM 713 C C . LEU A 1 93 ? 14.512 -7.337 -22.174 1.00 66.88 93 LEU A C 1
ATOM 715 O O . LEU A 1 93 ? 14.693 -7.912 -23.246 1.00 66.88 93 LEU A O 1
ATOM 719 N N . GLY A 1 94 ? 15.476 -6.626 -21.584 1.00 70.44 94 GLY A N 1
ATOM 720 C CA . GLY A 1 94 ? 16.801 -6.423 -22.172 1.00 70.44 94 GLY A CA 1
ATOM 721 C C . GLY A 1 94 ? 17.579 -7.730 -22.318 1.00 70.44 94 GLY A C 1
ATOM 722 O O . GLY A 1 94 ? 18.005 -8.088 -23.419 1.00 70.44 94 GLY A O 1
ATOM 723 N N . ILE A 1 95 ? 17.706 -8.484 -21.223 1.00 69.44 95 ILE A N 1
ATOM 724 C CA . ILE A 1 95 ? 18.439 -9.755 -21.209 1.00 69.44 95 ILE A CA 1
ATOM 725 C C . ILE A 1 95 ? 17.705 -10.798 -22.055 1.00 69.44 95 ILE A C 1
ATOM 727 O O . ILE A 1 95 ? 18.332 -11.466 -22.876 1.00 69.44 95 ILE A O 1
ATOM 731 N N . GLY A 1 96 ? 16.379 -10.909 -21.927 1.00 68.00 96 GLY A N 1
ATOM 732 C CA . GLY A 1 96 ? 15.578 -11.853 -22.709 1.00 68.00 96 GLY A CA 1
ATOM 733 C C . GLY A 1 96 ? 15.667 -11.600 -24.215 1.00 68.00 96 GLY A C 1
ATOM 734 O O . GLY A 1 96 ? 15.822 -12.541 -24.995 1.00 68.00 96 GLY A O 1
ATOM 735 N N . THR A 1 97 ? 15.661 -10.331 -24.628 1.00 67.81 97 THR A N 1
ATOM 736 C CA . THR A 1 97 ? 15.812 -9.949 -26.039 1.00 67.81 97 THR A CA 1
ATOM 737 C C . THR A 1 97 ? 17.220 -10.248 -26.549 1.00 67.81 97 THR A C 1
ATOM 739 O O . THR A 1 97 ? 17.365 -10.835 -27.622 1.00 67.81 97 THR A O 1
ATOM 742 N N . ALA A 1 98 ? 18.259 -9.927 -25.772 1.00 68.62 98 ALA A N 1
ATOM 743 C CA . ALA A 1 98 ? 19.642 -10.232 -26.133 1.00 68.62 98 ALA A CA 1
ATOM 744 C C . ALA A 1 98 ? 19.873 -11.744 -26.280 1.00 68.62 98 ALA A C 1
ATOM 746 O O . ALA A 1 98 ? 20.418 -12.194 -27.289 1.00 68.62 98 ALA A O 1
ATOM 747 N N . VAL A 1 99 ? 19.395 -12.544 -25.323 1.00 72.44 99 VAL A N 1
ATOM 748 C CA . VAL A 1 99 ? 19.470 -14.011 -25.379 1.00 72.44 99 VAL A CA 1
ATOM 749 C C . VAL A 1 99 ? 18.696 -14.550 -26.585 1.00 72.44 99 VAL A C 1
ATOM 751 O O . VAL A 1 99 ? 19.218 -15.391 -27.317 1.00 72.44 99 VAL A O 1
ATOM 754 N N . GLY A 1 100 ? 17.493 -14.032 -26.854 1.00 68.56 100 GLY A N 1
ATOM 755 C CA . GLY A 1 100 ? 16.689 -14.410 -28.019 1.00 68.56 100 GLY A CA 1
ATOM 756 C C . GLY A 1 100 ? 17.384 -14.116 -29.352 1.00 68.56 100 GLY A C 1
ATOM 757 O O . GLY A 1 100 ? 17.403 -14.969 -30.239 1.00 68.56 100 GLY A O 1
ATOM 758 N N . LEU A 1 101 ? 18.025 -12.952 -29.480 1.00 73.31 101 LEU A N 1
ATOM 759 C CA . LEU A 1 101 ? 18.834 -12.582 -30.646 1.00 73.31 101 LEU A CA 1
ATOM 760 C C . LEU A 1 101 ? 20.056 -13.489 -30.802 1.00 73.31 101 LEU A C 1
ATOM 762 O O . LEU A 1 101 ? 20.317 -13.979 -31.899 1.00 73.31 101 LEU A O 1
ATOM 766 N N . VAL A 1 102 ? 20.781 -13.767 -29.719 1.00 73.62 102 VAL A N 1
ATOM 767 C CA . VAL A 1 102 ? 21.941 -14.670 -29.750 1.00 73.62 102 VAL A CA 1
ATOM 768 C C . VAL A 1 102 ? 21.525 -16.075 -30.192 1.00 73.62 102 VAL A C 1
ATOM 770 O O . VAL A 1 102 ? 22.179 -16.666 -31.054 1.00 73.62 102 VAL A O 1
ATOM 773 N N . LEU A 1 103 ? 20.419 -16.603 -29.663 1.00 72.69 103 LEU A N 1
ATOM 774 C CA . LEU A 1 103 ? 19.874 -17.904 -30.061 1.00 72.69 103 LEU A CA 1
ATOM 775 C C . LEU A 1 103 ? 19.419 -17.911 -31.525 1.00 72.69 103 LEU A C 1
ATOM 777 O O . LEU A 1 103 ? 19.711 -18.858 -32.257 1.00 72.69 103 LEU A O 1
ATOM 781 N N . LEU A 1 104 ? 18.768 -16.841 -31.981 1.00 72.62 104 LEU A N 1
ATOM 782 C CA . LEU A 1 104 ? 18.357 -16.681 -33.374 1.00 72.62 104 LEU A CA 1
ATOM 783 C C . LEU A 1 104 ? 19.563 -16.688 -34.323 1.00 72.62 104 LEU A C 1
ATOM 785 O O . LEU A 1 104 ? 19.543 -17.361 -35.354 1.00 72.62 104 LEU A O 1
ATOM 789 N N . TRP A 1 105 ? 20.631 -15.972 -33.970 1.00 72.12 105 TRP A N 1
ATOM 790 C CA . TRP A 1 105 ? 21.850 -15.912 -34.772 1.00 72.12 105 TRP A CA 1
ATOM 791 C C . TRP A 1 105 ? 22.653 -17.213 -34.735 1.00 72.12 105 TRP A C 1
ATOM 793 O O . TRP A 1 105 ? 23.301 -17.538 -35.733 1.00 72.12 105 TRP A O 1
ATOM 803 N N . ARG A 1 106 ? 22.555 -17.993 -33.653 1.00 71.50 106 ARG A N 1
ATOM 804 C CA . ARG A 1 106 ? 23.163 -19.326 -33.535 1.00 71.50 106 ARG A CA 1
ATOM 805 C C . ARG A 1 106 ? 22.353 -20.450 -34.184 1.00 71.50 106 ARG A C 1
ATOM 807 O O . ARG A 1 106 ? 22.929 -21.494 -34.473 1.00 71.50 106 ARG A O 1
ATOM 814 N N . SER A 1 107 ? 21.062 -20.258 -34.455 1.00 64.44 107 SER A N 1
ATOM 815 C CA . SER A 1 107 ? 20.215 -21.299 -35.049 1.00 64.44 107 SER A CA 1
ATOM 816 C C . SER A 1 107 ? 20.655 -21.646 -36.482 1.00 64.44 107 SER A C 1
ATOM 818 O O . SER A 1 107 ? 20.617 -20.774 -37.352 1.00 64.44 107 SER A O 1
ATOM 820 N N . PRO A 1 108 ? 21.034 -22.902 -36.789 1.00 65.25 108 PRO A N 1
ATOM 821 C CA . PRO A 1 108 ? 21.436 -23.315 -38.138 1.00 65.25 108 PRO A CA 1
ATOM 822 C C . PRO A 1 108 ? 20.246 -23.445 -39.102 1.00 65.25 108 PRO A C 1
ATOM 824 O O . PRO A 1 108 ? 20.436 -23.476 -40.313 1.00 65.25 108 PRO A O 1
ATOM 827 N N . VAL A 1 109 ? 19.020 -23.466 -38.574 1.00 71.38 109 VAL A N 1
ATOM 828 C CA . VAL A 1 109 ? 17.790 -23.770 -39.319 1.00 71.38 109 VAL A CA 1
ATOM 829 C C . VAL A 1 109 ? 17.339 -22.598 -40.205 1.00 71.38 109 VAL A C 1
ATOM 831 O O . VAL A 1 109 ? 16.592 -22.789 -41.159 1.00 71.38 109 VAL A O 1
ATOM 834 N N . TRP A 1 110 ? 17.783 -21.368 -39.916 1.00 56.41 110 TRP A N 1
ATOM 835 C CA . TRP A 1 110 ? 17.271 -20.169 -40.590 1.00 56.41 110 TRP A CA 1
ATOM 836 C C . TRP A 1 110 ? 18.257 -19.612 -41.621 1.00 56.41 110 TRP A C 1
ATOM 838 O O . TRP A 1 110 ? 19.409 -19.342 -41.266 1.00 56.41 110 TRP A O 1
ATOM 848 N N . PRO A 1 111 ? 17.827 -19.332 -42.866 1.00 72.88 111 PRO A N 1
ATOM 849 C CA . PRO A 1 111 ? 18.641 -18.612 -43.839 1.00 72.88 111 PRO A CA 1
ATOM 850 C C . PRO A 1 111 ? 19.011 -17.219 -43.311 1.00 72.88 111 PRO A C 1
ATOM 852 O O . PRO A 1 111 ? 18.169 -16.541 -42.721 1.00 72.88 111 PRO A O 1
ATOM 855 N N . ARG A 1 112 ? 20.240 -16.746 -43.570 1.00 72.81 112 ARG A N 1
ATOM 856 C CA . ARG A 1 112 ? 20.766 -15.454 -43.061 1.00 72.81 112 ARG A CA 1
ATOM 857 C C . ARG A 1 112 ? 19.820 -14.264 -43.297 1.00 72.81 112 ARG A C 1
ATOM 859 O O . ARG A 1 112 ? 19.652 -13.424 -42.422 1.00 72.81 112 ARG A O 1
ATOM 866 N N . ARG A 1 113 ? 19.136 -14.255 -44.443 1.00 70.25 113 ARG A N 1
ATOM 867 C CA . ARG A 1 113 ? 18.106 -13.272 -44.824 1.00 70.25 113 ARG A CA 1
ATOM 868 C C . ARG A 1 113 ? 16.912 -13.214 -43.857 1.00 70.25 113 ARG A C 1
ATOM 870 O O . ARG A 1 113 ? 16.477 -12.128 -43.504 1.00 70.25 113 ARG A O 1
ATOM 877 N N . HIS A 1 114 ? 16.453 -14.350 -43.335 1.00 68.50 114 HIS A N 1
ATOM 878 C CA . HIS A 1 114 ? 15.365 -14.385 -42.349 1.00 68.50 114 HIS A CA 1
ATOM 879 C C . HIS A 1 114 ? 15.826 -13.934 -40.953 1.00 68.50 114 HIS A C 1
ATOM 881 O O . HIS A 1 114 ? 15.047 -13.336 -40.217 1.00 68.50 114 HIS A O 1
ATOM 887 N N . ARG A 1 115 ? 17.104 -14.151 -40.600 1.00 71.06 115 ARG A N 1
ATOM 888 C CA . ARG A 1 115 ? 17.690 -13.647 -39.339 1.00 71.06 115 ARG A CA 1
ATOM 889 C C . ARG A 1 115 ? 17.806 -12.122 -39.343 1.00 71.06 115 ARG A C 1
ATOM 891 O O . ARG A 1 115 ? 17.504 -11.484 -38.337 1.00 71.06 115 ARG A O 1
ATOM 898 N N . ALA A 1 116 ? 18.186 -11.549 -40.487 1.00 71.50 116 ALA A N 1
ATOM 899 C CA . ALA A 1 116 ? 18.241 -10.104 -40.687 1.00 71.50 116 ALA A CA 1
ATOM 900 C C . ALA A 1 116 ? 16.849 -9.462 -40.599 1.00 71.50 116 ALA A C 1
ATOM 902 O O . ALA A 1 116 ? 16.693 -8.480 -39.884 1.00 71.50 116 ALA A O 1
ATOM 903 N N . VAL A 1 117 ? 15.827 -10.054 -41.232 1.00 72.25 117 VAL A N 1
ATOM 904 C CA . VAL A 1 117 ? 14.436 -9.566 -41.142 1.00 72.25 117 VAL A CA 1
ATOM 905 C C . VAL A 1 117 ? 13.906 -9.640 -39.710 1.00 72.25 117 VAL A C 1
ATOM 907 O O . VAL A 1 117 ? 13.322 -8.678 -39.226 1.00 72.25 117 VAL A O 1
ATOM 910 N N . ALA A 1 118 ? 14.159 -10.738 -38.997 1.00 67.50 118 ALA A N 1
ATOM 911 C CA . ALA A 1 118 ? 13.751 -10.873 -37.600 1.00 67.50 118 ALA A CA 1
ATOM 912 C C . ALA A 1 118 ? 14.474 -9.872 -36.680 1.00 67.50 118 ALA A C 1
ATOM 914 O O . ALA A 1 118 ? 13.851 -9.285 -35.802 1.00 67.50 118 ALA A O 1
ATOM 915 N N . THR A 1 119 ? 15.762 -9.611 -36.919 1.00 71.62 119 THR A N 1
ATOM 916 C CA . THR A 1 119 ? 16.519 -8.590 -36.177 1.00 71.62 119 THR A CA 1
ATOM 917 C C . THR A 1 119 ? 15.998 -7.186 -36.494 1.00 71.62 119 THR A C 1
ATOM 919 O O . THR A 1 119 ? 15.770 -6.401 -35.579 1.00 71.62 119 THR A O 1
ATOM 922 N N . ALA A 1 120 ? 15.732 -6.884 -37.768 1.00 73.38 120 ALA A N 1
ATOM 923 C CA . ALA A 1 120 ? 15.155 -5.614 -38.195 1.00 73.38 120 ALA A CA 1
ATOM 924 C C . ALA A 1 120 ? 13.760 -5.387 -37.593 1.00 73.38 120 ALA A C 1
ATOM 926 O O . ALA A 1 120 ? 13.473 -4.281 -37.160 1.00 73.38 120 ALA A O 1
ATOM 927 N N . LEU A 1 121 ? 12.926 -6.426 -37.491 1.00 70.56 121 LEU A N 1
ATOM 928 C CA . LEU A 1 121 ? 11.622 -6.373 -36.821 1.00 70.56 121 LEU A CA 1
ATOM 929 C C . LEU A 1 121 ? 11.740 -6.095 -35.319 1.00 70.56 121 LEU A C 1
ATOM 931 O O . LEU A 1 121 ? 10.990 -5.276 -34.798 1.00 70.56 121 LEU A O 1
ATOM 935 N N . VAL A 1 122 ? 12.682 -6.741 -34.625 1.00 70.38 122 VAL A N 1
ATOM 936 C CA . VAL A 1 122 ? 12.923 -6.499 -33.192 1.00 70.38 122 VAL A CA 1
ATOM 937 C C . VAL A 1 122 ? 13.412 -5.069 -32.958 1.00 70.38 122 VAL A C 1
ATOM 939 O O . VAL A 1 122 ? 12.900 -4.390 -32.073 1.00 70.38 122 VAL A O 1
ATOM 942 N N . VAL A 1 123 ? 14.346 -4.582 -33.779 1.00 71.75 123 VAL A N 1
ATOM 943 C CA . VAL A 1 123 ? 14.855 -3.203 -33.699 1.00 71.75 123 VAL A CA 1
ATOM 944 C C . VAL A 1 123 ? 13.766 -2.191 -34.064 1.00 71.75 123 VAL A C 1
ATOM 946 O O . VAL A 1 123 ? 13.573 -1.216 -33.345 1.00 71.75 123 VAL A O 1
ATOM 949 N N . ALA A 1 124 ? 13.002 -2.436 -35.130 1.00 69.00 124 ALA A N 1
ATOM 950 C CA . ALA A 1 124 ? 11.890 -1.582 -35.530 1.00 69.00 124 ALA A CA 1
ATOM 951 C C . ALA A 1 124 ? 10.804 -1.530 -34.448 1.00 69.00 124 ALA A C 1
ATOM 953 O O . ALA A 1 124 ? 10.304 -0.452 -34.156 1.00 69.00 124 ALA A O 1
ATOM 954 N N . GLY A 1 125 ? 10.482 -2.654 -33.801 1.00 65.44 125 GLY A N 1
ATOM 955 C CA . GLY A 1 125 ? 9.571 -2.690 -32.656 1.00 65.44 125 GLY A CA 1
ATOM 956 C C . GLY A 1 125 ? 10.120 -1.927 -31.450 1.00 65.44 125 GLY A C 1
ATOM 957 O O . GLY A 1 125 ? 9.406 -1.129 -30.855 1.00 65.44 125 GLY A O 1
ATOM 958 N N . ALA A 1 126 ? 11.403 -2.094 -31.129 1.00 65.12 126 ALA A N 1
ATOM 959 C CA . ALA A 1 126 ? 12.046 -1.379 -30.027 1.00 65.12 126 ALA A CA 1
ATOM 960 C C . ALA A 1 126 ? 12.094 0.147 -30.237 1.00 65.12 126 ALA A C 1
ATOM 962 O O . ALA A 1 126 ? 12.086 0.884 -29.258 1.00 65.12 126 ALA A O 1
ATOM 963 N N . VAL A 1 127 ? 12.120 0.622 -31.489 1.00 65.38 127 VAL A N 1
ATOM 964 C CA . VAL A 1 127 ? 12.174 2.055 -31.837 1.00 65.38 127 VAL A CA 1
ATOM 965 C C . VAL A 1 127 ? 10.786 2.656 -32.083 1.00 65.38 127 VAL A C 1
ATOM 967 O O . VAL A 1 127 ? 10.475 3.722 -31.560 1.00 65.38 127 VAL A O 1
ATOM 970 N N . ALA A 1 128 ? 9.926 1.995 -32.860 1.00 64.12 128 ALA A N 1
ATOM 971 C CA . ALA A 1 128 ? 8.619 2.533 -33.248 1.00 64.12 128 ALA A CA 1
ATOM 972 C C . ALA A 1 128 ? 7.660 2.646 -32.059 1.00 64.12 128 ALA A C 1
ATOM 974 O O . ALA A 1 128 ? 6.827 3.547 -3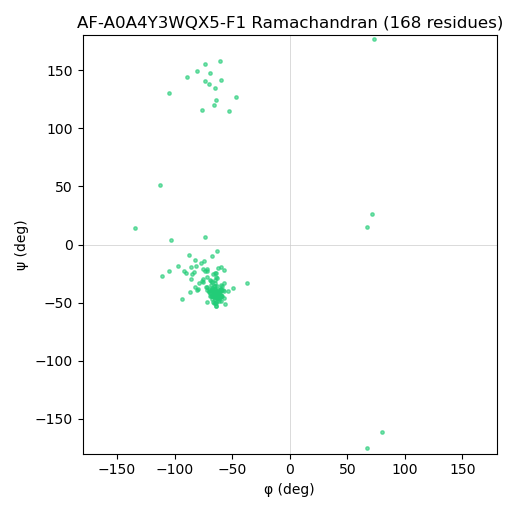1.993 1.00 64.12 128 ALA A O 1
ATOM 975 N N . VAL A 1 129 ? 7.784 1.737 -31.102 1.00 60.56 129 VAL A N 1
ATOM 976 C CA . VAL A 1 129 ? 6.888 1.662 -29.959 1.00 60.56 129 VAL A CA 1
ATOM 977 C C . VAL A 1 129 ? 7.094 2.816 -28.961 1.00 60.56 129 VAL A C 1
ATOM 979 O O . VAL A 1 129 ? 6.115 3.494 -28.667 1.00 60.56 129 VAL A O 1
ATOM 982 N N . PRO A 1 130 ? 8.306 3.167 -28.492 1.00 58.50 130 PRO A N 1
ATOM 983 C CA . PRO A 1 130 ? 8.477 4.370 -27.672 1.00 58.50 130 PRO A CA 1
ATOM 984 C C . PRO A 1 130 ? 8.108 5.669 -28.415 1.00 58.50 130 PRO A C 1
ATOM 986 O O . PRO A 1 130 ? 7.787 6.658 -27.771 1.00 58.50 130 PRO A O 1
ATOM 989 N N . LEU A 1 131 ? 8.083 5.682 -29.752 1.00 60.88 131 LEU A N 1
ATOM 990 C CA . LEU A 1 131 ? 7.630 6.839 -30.536 1.00 60.88 131 LEU A CA 1
ATOM 991 C C . LEU A 1 131 ? 6.097 6.950 -30.643 1.00 60.88 131 LEU A C 1
ATOM 993 O O . LEU A 1 131 ? 5.559 8.051 -30.577 1.00 60.88 131 LEU A O 1
ATOM 997 N N . LEU A 1 132 ? 5.381 5.832 -30.799 1.00 57.62 132 LEU A N 1
ATOM 998 C CA . LEU A 1 132 ? 3.928 5.822 -31.048 1.00 57.62 132 LEU A CA 1
ATOM 999 C C . LEU A 1 132 ? 3.076 5.877 -29.779 1.00 57.62 132 LEU A C 1
ATOM 1001 O O . LEU A 1 132 ? 1.958 6.386 -29.778 1.00 57.62 132 LEU A O 1
ATOM 1005 N N . VAL A 1 133 ? 3.586 5.337 -28.683 1.00 56.25 133 VAL A N 1
ATOM 1006 C CA . VAL A 1 133 ? 2.818 5.159 -27.457 1.00 56.25 133 VAL A CA 1
ATOM 1007 C C . VAL A 1 133 ? 2.581 6.459 -26.651 1.00 56.25 133 VAL A C 1
ATOM 1009 O O . VAL A 1 133 ? 1.484 6.589 -26.100 1.00 56.25 133 VAL A O 1
ATOM 1012 N N . PRO A 1 134 ? 3.475 7.476 -26.620 1.00 54.00 134 PRO A N 1
ATOM 1013 C CA . PRO A 1 134 ? 3.117 8.779 -26.040 1.00 54.00 134 PRO A CA 1
ATOM 1014 C C . PRO A 1 134 ? 1.990 9.481 -26.806 1.00 54.00 134 PRO A C 1
ATOM 1016 O O . PRO A 1 134 ? 1.229 10.237 -26.207 1.00 54.00 134 PRO A O 1
ATOM 1019 N N . ALA A 1 135 ? 1.865 9.223 -28.112 1.00 58.34 135 ALA A N 1
ATOM 1020 C CA . ALA A 1 135 ? 0.873 9.870 -28.967 1.00 58.34 135 ALA A CA 1
ATOM 1021 C C . ALA A 1 135 ? -0.563 9.360 -28.735 1.00 58.34 135 ALA A C 1
ATOM 1023 O O . ALA A 1 135 ? -1.513 10.075 -29.036 1.00 58.34 135 ALA A O 1
ATOM 1024 N N . LEU A 1 136 ? -0.735 8.147 -28.191 1.00 55.28 136 LEU A N 1
ATOM 1025 C CA . LEU A 1 136 ? -2.047 7.502 -28.018 1.00 55.28 136 LEU A CA 1
ATOM 1026 C C . LEU A 1 136 ? -2.570 7.506 -26.572 1.00 55.28 136 LEU A C 1
ATOM 1028 O O . LEU A 1 136 ? -3.773 7.374 -26.374 1.00 55.28 136 LEU A O 1
ATOM 1032 N N . ALA A 1 137 ? -1.702 7.638 -25.563 1.00 50.09 137 ALA A N 1
ATOM 1033 C CA . ALA A 1 137 ? -2.083 7.471 -24.152 1.00 50.09 137 ALA A CA 1
ATOM 1034 C C . ALA A 1 137 ? -1.531 8.563 -23.209 1.00 50.09 137 ALA A C 1
ATOM 1036 O O . ALA A 1 137 ? -1.553 8.404 -21.988 1.00 50.09 137 ALA A O 1
ATOM 1037 N N . GLY A 1 138 ? -1.033 9.680 -23.756 1.00 53.88 138 GLY A N 1
ATOM 1038 C CA . GLY A 1 138 ? -0.317 10.695 -22.978 1.00 53.88 138 GLY A CA 1
ATOM 1039 C C . GLY A 1 138 ? 1.023 10.168 -22.447 1.00 53.88 138 GLY A C 1
ATOM 1040 O O . GLY A 1 138 ? 1.440 9.054 -22.761 1.00 53.88 138 GLY A O 1
ATOM 1041 N N . THR A 1 139 ? 1.730 10.952 -21.631 1.00 51.78 139 THR A N 1
ATOM 1042 C CA . THR A 1 139 ? 3.068 10.608 -21.098 1.00 51.78 139 THR A CA 1
ATOM 1043 C C . THR A 1 139 ? 3.112 9.287 -20.315 1.00 51.78 139 THR A C 1
ATOM 1045 O O . THR A 1 139 ? 4.166 8.659 -20.249 1.00 51.78 139 THR A O 1
ATOM 1048 N N . SER A 1 140 ? 1.974 8.809 -19.800 1.00 49.03 140 SER A N 1
ATOM 1049 C CA . SER A 1 140 ? 1.815 7.497 -19.149 1.00 49.03 140 SER A CA 1
ATOM 1050 C C . SER A 1 140 ? 1.745 6.318 -20.130 1.00 49.03 140 SER A C 1
ATOM 1052 O O . SER A 1 140 ? 1.916 5.167 -19.733 1.00 49.03 140 SER A O 1
ATOM 1054 N N . GLY A 1 141 ? 1.512 6.594 -21.414 1.00 42.62 141 GLY A N 1
ATOM 1055 C CA . GLY A 1 141 ? 1.487 5.609 -22.480 1.00 42.62 141 GLY A CA 1
ATOM 1056 C C . GLY A 1 141 ? 2.848 4.980 -22.714 1.00 42.62 141 GLY A C 1
ATOM 1057 O O . GLY A 1 141 ? 2.934 3.756 -22.754 1.00 42.62 141 GLY A O 1
ATOM 1058 N N . LEU A 1 142 ? 3.889 5.809 -22.867 1.00 47.50 142 LEU A N 1
ATOM 1059 C CA . LEU A 1 142 ? 5.259 5.474 -23.306 1.00 47.50 142 LEU A CA 1
ATOM 1060 C C . LEU A 1 142 ? 5.810 4.127 -22.810 1.00 47.50 142 LEU A C 1
ATOM 1062 O O . LEU A 1 142 ? 6.564 3.465 -23.521 1.00 47.50 142 LEU A O 1
ATOM 1066 N N . LEU A 1 143 ? 5.426 3.716 -21.604 1.00 48.59 143 LEU A N 1
ATOM 1067 C CA . LEU A 1 143 ? 5.973 2.561 -20.906 1.00 48.59 143 LEU A CA 1
ATOM 1068 C C . LEU A 1 143 ? 5.207 1.250 -21.159 1.00 48.59 143 LEU A C 1
ATOM 1070 O O . LEU A 1 143 ? 5.797 0.183 -21.029 1.00 48.59 143 LEU A O 1
ATOM 1074 N N . VAL A 1 144 ? 3.930 1.286 -21.561 1.00 46.16 144 VAL A N 1
ATOM 1075 C CA . VAL A 1 144 ? 3.107 0.067 -21.743 1.00 46.16 144 VAL A CA 1
ATOM 1076 C C . VAL A 1 144 ? 3.276 -0.536 -23.132 1.00 46.16 144 VAL A C 1
ATOM 1078 O O . VAL A 1 144 ? 3.383 -1.754 -23.279 1.00 46.16 144 VAL A O 1
ATOM 1081 N N . GLY A 1 145 ? 3.345 0.295 -24.172 1.00 45.84 145 GLY A N 1
ATOM 1082 C CA . GLY A 1 145 ? 3.436 -0.242 -25.527 1.00 45.84 145 GLY A CA 1
ATOM 1083 C C . GLY A 1 145 ? 4.735 -1.009 -25.761 1.00 45.84 145 GLY A C 1
ATOM 1084 O O . GLY A 1 145 ? 4.703 -2.050 -26.420 1.00 45.84 145 GLY A O 1
ATOM 1085 N N . ALA A 1 146 ? 5.851 -0.563 -25.161 1.00 49.44 146 ALA A N 1
ATOM 1086 C CA . ALA A 1 146 ? 7.161 -1.224 -25.269 1.00 49.44 146 ALA A CA 1
ATOM 1087 C C . ALA A 1 146 ? 7.169 -2.622 -24.633 1.00 49.44 146 ALA A C 1
ATOM 1089 O O . ALA A 1 146 ? 7.946 -3.485 -25.037 1.00 49.44 146 ALA A O 1
ATOM 1090 N N . VAL A 1 147 ? 6.264 -2.862 -23.682 1.00 51.12 147 VAL A N 1
ATOM 1091 C CA . VAL A 1 147 ? 6.201 -4.082 -22.871 1.00 51.12 147 VAL A CA 1
ATOM 1092 C C . VAL A 1 147 ? 5.322 -5.171 -23.506 1.00 51.12 147 VAL A C 1
ATOM 1094 O O . VAL A 1 147 ? 5.560 -6.352 -23.266 1.00 51.12 147 VAL A O 1
ATOM 1097 N N . VAL A 1 148 ? 4.352 -4.829 -24.367 1.00 48.47 148 VAL A N 1
ATOM 1098 C CA . VAL A 1 148 ? 3.377 -5.812 -24.903 1.00 48.47 148 VAL A CA 1
ATOM 1099 C C . VAL A 1 148 ? 3.552 -6.106 -26.402 1.00 48.47 148 VAL A C 1
ATOM 1101 O O . VAL A 1 148 ? 3.244 -7.210 -26.856 1.00 48.47 148 VAL A O 1
ATOM 1104 N N . ALA A 1 149 ? 4.092 -5.175 -27.194 1.00 51.44 149 ALA A N 1
ATOM 1105 C C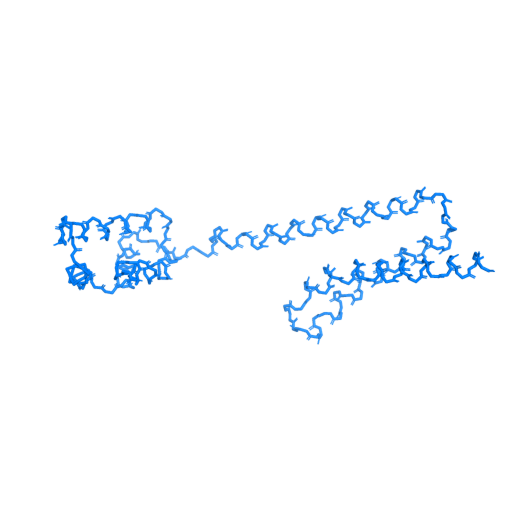A . ALA A 1 149 ? 4.095 -5.324 -28.654 1.00 51.44 149 ALA A CA 1
ATOM 1106 C C . ALA A 1 149 ? 5.138 -6.327 -29.193 1.00 51.44 149 ALA A C 1
ATOM 1108 O O . ALA A 1 149 ? 4.882 -6.999 -30.192 1.00 51.44 149 ALA A O 1
ATOM 1109 N N . GLY A 1 150 ? 6.290 -6.478 -28.531 1.00 50.88 150 GLY A N 1
ATOM 1110 C CA . GLY A 1 150 ? 7.354 -7.397 -28.964 1.00 50.88 150 GLY A CA 1
ATOM 1111 C C . GLY A 1 150 ? 6.939 -8.880 -28.946 1.00 50.88 150 GLY A C 1
ATOM 1112 O O . GLY A 1 150 ? 7.046 -9.552 -29.976 1.00 50.88 150 GLY A O 1
ATOM 1113 N N . PRO A 1 151 ? 6.410 -9.400 -27.821 1.00 55.00 151 PRO A N 1
ATOM 1114 C CA . PRO A 1 151 ? 5.949 -10.786 -27.731 1.00 55.00 151 PRO A CA 1
ATOM 1115 C C . PRO A 1 151 ? 4.747 -11.078 -28.638 1.00 55.00 151 PRO A C 1
ATOM 1117 O O . PRO A 1 151 ? 4.690 -12.141 -29.255 1.00 55.00 151 PRO A O 1
ATOM 1120 N N . ALA A 1 152 ? 3.808 -10.134 -28.767 1.00 53.69 152 ALA A N 1
ATOM 1121 C CA . ALA A 1 152 ? 2.613 -10.303 -29.593 1.00 53.69 152 ALA A CA 1
ATOM 1122 C C . ALA A 1 152 ? 2.939 -10.332 -31.097 1.00 53.69 152 ALA A C 1
ATOM 1124 O O . ALA A 1 152 ? 2.436 -11.194 -31.821 1.00 53.69 152 ALA A O 1
ATOM 1125 N N . ALA A 1 153 ? 3.835 -9.457 -31.567 1.00 54.41 153 ALA A N 1
ATOM 1126 C CA . ALA A 1 153 ? 4.294 -9.464 -32.955 1.00 54.41 153 ALA A CA 1
ATOM 1127 C C . ALA A 1 153 ? 5.110 -10.728 -33.283 1.00 54.41 153 ALA A C 1
ATOM 1129 O O . ALA A 1 153 ? 4.921 -11.332 -34.342 1.00 54.41 153 ALA A O 1
ATOM 1130 N N . ALA A 1 154 ? 5.959 -11.186 -32.355 1.00 55.50 154 ALA A N 1
ATOM 1131 C CA . ALA A 1 154 ? 6.696 -12.440 -32.503 1.00 55.50 154 ALA A CA 1
ATOM 1132 C C . ALA A 1 154 ? 5.760 -13.664 -32.537 1.00 55.50 154 ALA A C 1
ATOM 1134 O O . ALA A 1 154 ? 5.934 -14.552 -33.374 1.00 55.50 154 ALA A O 1
ATOM 1135 N N . ALA A 1 155 ? 4.728 -13.696 -31.687 1.00 59.34 155 ALA A N 1
ATOM 1136 C CA . ALA A 1 155 ? 3.723 -14.757 -31.678 1.00 59.34 155 ALA A CA 1
ATOM 1137 C C . ALA A 1 155 ? 2.890 -14.777 -32.971 1.00 59.34 155 ALA A C 1
ATOM 1139 O O . ALA A 1 155 ? 2.683 -15.847 -33.547 1.00 59.34 155 ALA A O 1
ATOM 1140 N N . ALA A 1 156 ? 2.475 -13.610 -33.474 1.00 65.25 156 ALA A N 1
ATOM 1141 C CA . ALA A 1 156 ? 1.754 -13.491 -34.740 1.00 65.25 156 ALA A CA 1
ATOM 1142 C C . ALA A 1 156 ? 2.609 -13.952 -35.933 1.00 65.25 156 ALA A C 1
ATOM 1144 O O . ALA A 1 156 ? 2.130 -14.693 -36.795 1.00 65.25 156 ALA A O 1
ATOM 1145 N N . TYR A 1 157 ? 3.896 -13.595 -35.951 1.00 63.09 157 TYR A N 1
ATOM 1146 C CA . TYR A 1 157 ? 4.826 -14.040 -36.987 1.00 63.09 157 TYR A CA 1
ATOM 1147 C C . TYR A 1 157 ? 5.070 -15.557 -36.940 1.00 63.09 157 TYR A C 1
ATOM 1149 O O . TYR A 1 157 ? 5.030 -16.218 -37.977 1.00 63.09 157 TYR A O 1
ATOM 1157 N N . LEU A 1 158 ? 5.240 -16.146 -35.750 1.00 66.25 158 LEU A N 1
ATOM 1158 C CA . LEU A 1 158 ? 5.380 -17.600 -35.591 1.00 66.25 158 LEU A CA 1
ATOM 1159 C C . LEU A 1 158 ? 4.100 -18.357 -35.975 1.00 66.25 158 LEU A C 1
ATOM 1161 O O . LEU A 1 158 ? 4.179 -19.443 -36.555 1.00 66.25 158 LEU A O 1
ATOM 1165 N N . ALA A 1 159 ? 2.926 -17.789 -35.694 1.00 66.81 159 ALA A N 1
ATOM 1166 C CA . ALA A 1 159 ? 1.645 -18.351 -36.111 1.00 66.81 159 ALA A CA 1
ATOM 1167 C C . ALA A 1 159 ? 1.489 -18.339 -37.640 1.00 66.81 159 ALA A C 1
ATOM 1169 O O . ALA A 1 159 ? 1.080 -19.352 -38.216 1.00 66.81 159 ALA A O 1
ATOM 1170 N N . LEU A 1 160 ? 1.885 -17.247 -38.308 1.00 65.38 160 LEU A N 1
ATOM 1171 C CA . LEU A 1 160 ? 1.922 -17.192 -39.769 1.00 65.38 160 LEU A CA 1
ATOM 1172 C C . LEU A 1 160 ? 2.938 -18.187 -40.335 1.00 65.38 160 LEU A C 1
ATOM 1174 O O . LEU A 1 160 ? 2.572 -18.998 -41.181 1.00 65.38 160 LEU A O 1
ATOM 1178 N N . ALA A 1 161 ? 4.178 -18.194 -39.845 1.00 58.56 161 ALA A N 1
ATOM 1179 C CA . ALA A 1 161 ? 5.230 -19.089 -40.330 1.00 58.56 161 ALA A CA 1
ATOM 1180 C C . ALA A 1 161 ? 4.827 -20.574 -40.222 1.00 58.56 161 ALA A C 1
ATOM 1182 O O . ALA A 1 161 ? 5.018 -21.343 -41.163 1.00 58.56 161 ALA A O 1
ATOM 1183 N N . ARG A 1 162 ? 4.165 -20.973 -39.125 1.00 64.44 162 ARG A N 1
ATOM 1184 C CA . ARG A 1 162 ? 3.598 -22.327 -38.956 1.00 64.44 162 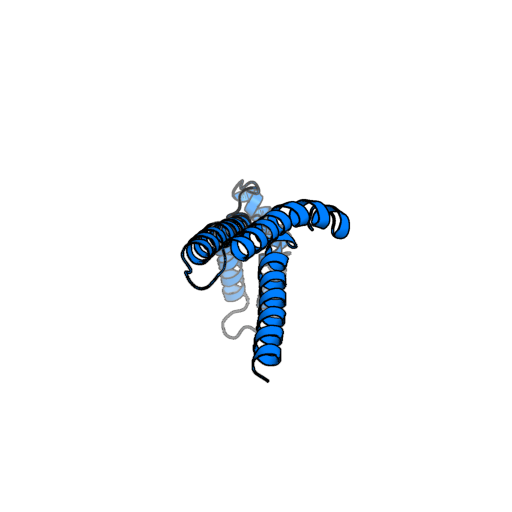ARG A CA 1
ATOM 1185 C C . ARG A 1 162 ? 2.484 -22.664 -39.948 1.00 64.44 162 ARG A C 1
ATOM 1187 O O . ARG A 1 162 ? 2.211 -23.841 -40.178 1.00 64.44 162 ARG A O 1
ATOM 1194 N N . ARG A 1 163 ? 1.790 -21.664 -40.488 1.00 68.38 163 ARG A N 1
ATOM 1195 C CA . ARG A 1 163 ? 0.722 -21.851 -41.476 1.00 68.38 163 ARG A CA 1
ATOM 1196 C C . ARG A 1 163 ? 1.300 -22.088 -42.874 1.00 68.38 163 ARG A C 1
ATOM 1198 O O . ARG A 1 163 ? 0.822 -22.974 -43.570 1.00 68.38 163 ARG A O 1
ATOM 1205 N N . TRP A 1 164 ? 2.381 -21.393 -43.226 1.00 52.34 164 TRP A N 1
ATOM 1206 C CA . TRP A 1 164 ? 3.114 -21.596 -44.483 1.00 52.34 164 TRP A CA 1
ATOM 1207 C C . TRP A 1 164 ? 3.797 -22.964 -44.560 1.00 52.34 164 TRP A C 1
ATOM 1209 O O . TRP A 1 164 ? 3.704 -23.636 -45.579 1.00 52.34 164 TRP A O 1
ATOM 1219 N N . VAL A 1 165 ? 4.412 -23.419 -43.464 1.00 54.12 165 VAL A N 1
ATOM 1220 C CA . VAL A 1 165 ? 5.052 -24.747 -43.410 1.00 54.12 165 VAL A CA 1
ATOM 1221 C C . VAL A 1 165 ? 4.035 -25.878 -43.593 1.00 54.12 165 VAL A C 1
ATOM 1223 O O . VAL A 1 165 ? 4.337 -26.869 -44.245 1.00 54.12 165 VAL A O 1
ATOM 1226 N N . ARG A 1 166 ? 2.813 -25.722 -43.066 1.00 57.78 166 ARG A N 1
ATOM 1227 C CA . ARG A 1 166 ? 1.734 -26.703 -43.261 1.00 57.78 166 ARG A CA 1
ATOM 1228 C C . ARG A 1 166 ? 1.179 -26.703 -44.685 1.00 57.78 166 ARG A C 1
ATOM 1230 O O . ARG A 1 166 ? 0.879 -27.772 -45.189 1.00 57.78 166 ARG A O 1
ATOM 1237 N N . ALA A 1 167 ? 1.089 -25.538 -45.326 1.00 54.66 167 ALA A N 1
ATOM 1238 C CA . ALA A 1 167 ? 0.653 -25.420 -46.719 1.00 54.66 167 ALA A CA 1
ATOM 1239 C C . ALA A 1 167 ? 1.698 -25.925 -47.735 1.00 54.66 167 ALA A C 1
ATOM 1241 O O . ALA A 1 167 ? 1.341 -26.273 -48.849 1.00 54.66 167 ALA A O 1
ATOM 1242 N N . ALA A 1 168 ? 2.981 -25.958 -47.363 1.00 49.47 168 ALA A N 1
ATOM 1243 C CA . ALA A 1 168 ? 4.061 -26.496 -48.195 1.00 49.47 168 ALA A CA 1
ATOM 1244 C C . ALA A 1 168 ? 4.270 -28.015 -48.027 1.00 49.47 168 ALA A C 1
ATOM 1246 O O . ALA A 1 168 ? 5.068 -28.603 -48.751 1.00 49.47 168 ALA A O 1
ATOM 1247 N N . ALA A 1 169 ? 3.603 -28.631 -47.045 1.00 51.25 169 ALA A N 1
ATOM 1248 C CA . ALA A 1 169 ? 3.671 -30.064 -46.750 1.00 51.25 169 ALA A CA 1
ATOM 1249 C C . ALA A 1 169 ? 2.431 -30.844 -47.243 1.00 51.25 169 ALA A C 1
ATOM 1251 O O . ALA A 1 169 ? 2.327 -32.039 -46.971 1.00 51.25 169 ALA A O 1
ATOM 1252 N N . SER A 1 170 ? 1.504 -30.165 -47.928 1.00 46.94 170 SER A N 1
ATOM 1253 C CA . SER A 1 170 ? 0.317 -30.709 -48.607 1.00 46.94 170 SER A CA 1
ATOM 1254 C C . SER A 1 170 ? 0.462 -30.555 -50.111 1.00 46.94 170 SER A C 1
ATOM 1256 O O . SER A 1 170 ? 0.103 -31.505 -50.833 1.00 46.94 170 SER A O 1
#